Protein AF-A0A7Y7YCZ7-F1 (afdb_monomer)

Organism: NCBI:txid117681

Solvent-accessible surface area (backbone atoms only — not comparable to full-atom values): 7024 Å² total; per-residue (Å²): 106,70,66,48,54,52,35,46,75,67,72,41,55,66,72,58,36,50,52,51,50,54,51,49,53,50,46,54,70,73,73,47,82,49,76,64,54,56,53,47,54,52,49,51,53,53,50,52,56,49,50,54,52,51,53,51,52,49,54,54,50,50,54,53,48,52,53,50,49,52,52,50,51,55,51,52,52,51,52,52,51,50,51,51,50,54,54,50,50,54,52,49,53,52,50,53,52,53,51,51,53,51,52,54,52,53,50,32,67,74,68,71,54,57,72,69,61,56,56,56,59,54,63,78,75,112

Structure (mmCIF, N/CA/C/O backbone):
data_AF-A0A7Y7YCZ7-F1
#
_entry.id   AF-A0A7Y7YCZ7-F1
#
loop_
_atom_site.group_PDB
_atom_site.id
_atom_site.type_symbol
_atom_site.label_atom_id
_atom_site.label_alt_id
_atom_site.label_comp_id
_atom_site.label_asym_id
_atom_site.label_entity_id
_atom_site.label_seq_id
_atom_site.pdbx_PDB_ins_code
_atom_site.Cartn_x
_atom_site.Cartn_y
_atom_site.Cartn_z
_atom_site.occupancy
_atom_site.B_iso_or_equiv
_atom_site.auth_seq_id
_atom_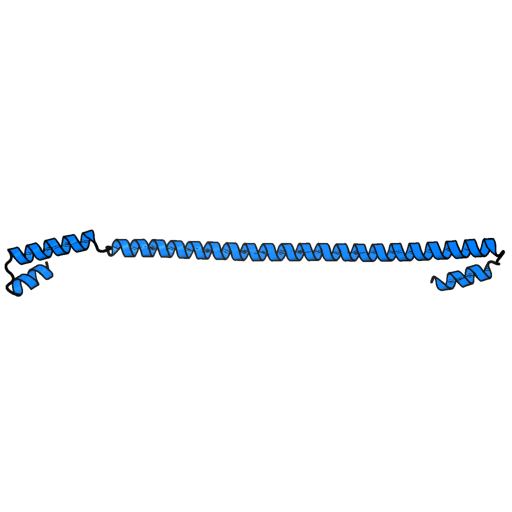site.auth_comp_id
_atom_site.auth_as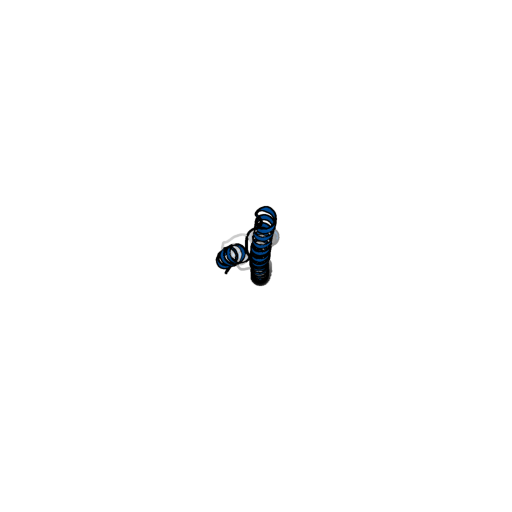ym_id
_atom_site.auth_atom_id
_atom_site.pdbx_PDB_model_num
ATOM 1 N N . MET A 1 1 ? -28.864 -6.727 50.014 1.00 71.69 1 MET A N 1
ATOM 2 C CA . MET A 1 1 ? -29.248 -6.494 51.431 1.00 71.69 1 MET A CA 1
ATOM 3 C C . MET A 1 1 ? -28.759 -5.180 52.046 1.00 71.69 1 MET A C 1
ATOM 5 O O . MET A 1 1 ? -29.453 -4.687 52.921 1.00 71.69 1 MET A O 1
ATOM 9 N N . ALA A 1 2 ? -27.618 -4.590 51.655 1.00 90.19 2 ALA A N 1
ATOM 10 C CA . ALA A 1 2 ? -27.177 -3.311 52.244 1.00 90.19 2 ALA A CA 1
ATOM 11 C C . ALA A 1 2 ? -28.178 -2.161 51.996 1.00 90.19 2 ALA A C 1
ATOM 13 O O . ALA A 1 2 ? -28.538 -1.459 52.934 1.00 90.19 2 ALA A O 1
ATOM 14 N N . ILE A 1 3 ? -28.694 -2.047 50.764 1.00 91.38 3 ILE A N 1
ATOM 15 C CA . ILE A 1 3 ? -29.714 -1.051 50.390 1.00 91.38 3 ILE A CA 1
ATOM 16 C C . ILE A 1 3 ? -31.024 -1.295 51.155 1.00 91.38 3 ILE A C 1
ATOM 18 O O . ILE A 1 3 ? -31.552 -0.371 51.759 1.00 91.38 3 ILE A O 1
ATOM 22 N N . TYR A 1 4 ? -31.491 -2.547 51.226 1.00 93.50 4 TYR A N 1
ATOM 23 C CA . TYR A 1 4 ? -32.684 -2.915 52.001 1.00 93.50 4 TYR A CA 1
ATOM 24 C C . TYR A 1 4 ? -32.556 -2.506 53.476 1.00 93.50 4 TYR A C 1
ATOM 26 O O . TYR A 1 4 ? -33.422 -1.825 54.016 1.00 93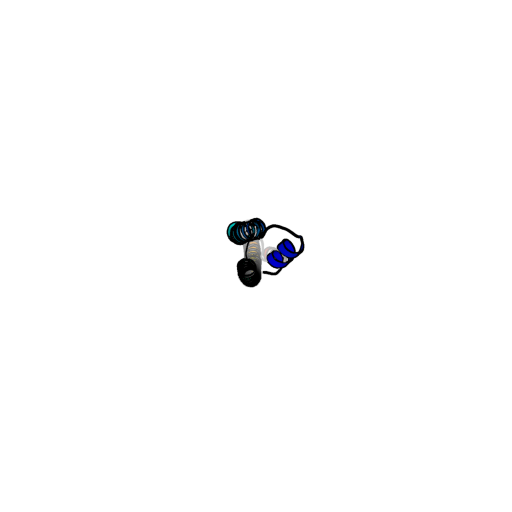.50 4 TYR A O 1
ATOM 34 N N . LYS A 1 5 ? -31.429 -2.855 54.116 1.00 93.50 5 LYS A N 1
ATOM 35 C CA . LYS A 1 5 ? -31.149 -2.494 55.514 1.00 93.50 5 LYS A CA 1
ATOM 36 C C . LYS A 1 5 ? -31.112 -0.976 55.722 1.00 93.50 5 LYS A C 1
ATOM 38 O O . LYS A 1 5 ? -31.607 -0.507 56.739 1.00 93.50 5 LYS A O 1
ATOM 43 N N . ALA A 1 6 ? -30.562 -0.218 54.773 1.00 94.38 6 ALA A N 1
ATOM 44 C CA . ALA A 1 6 ? -30.523 1.243 54.836 1.00 94.38 6 ALA A CA 1
ATOM 45 C C . ALA A 1 6 ? -31.918 1.883 54.694 1.00 94.38 6 ALA A C 1
ATOM 47 O O . ALA A 1 6 ? -32.220 2.845 55.400 1.00 94.38 6 ALA A O 1
ATOM 48 N N . LEU A 1 7 ? -32.777 1.330 53.830 1.00 93.19 7 LEU A N 1
ATOM 49 C CA . LEU A 1 7 ? -34.160 1.785 53.654 1.00 93.19 7 LEU A CA 1
ATOM 50 C C . LEU A 1 7 ? -34.978 1.566 54.932 1.00 93.19 7 LEU A C 1
ATOM 52 O O . LEU A 1 7 ? -35.587 2.507 55.439 1.00 93.19 7 LEU A O 1
ATOM 56 N N . VAL A 1 8 ? -34.922 0.360 55.501 1.00 94.19 8 VAL A N 1
ATOM 57 C CA . VAL A 1 8 ? -35.628 0.036 56.752 1.00 94.19 8 VAL A CA 1
ATOM 58 C C . VAL A 1 8 ? -35.101 0.877 57.921 1.00 94.19 8 VAL A C 1
ATOM 60 O O . VAL A 1 8 ? -35.890 1.426 58.685 1.00 94.19 8 VAL A O 1
ATOM 63 N N . ALA A 1 9 ? -33.779 1.065 58.030 1.00 94.88 9 ALA A N 1
ATOM 64 C CA . ALA A 1 9 ? -33.175 1.935 59.048 1.00 94.88 9 ALA A CA 1
ATOM 65 C C . ALA A 1 9 ? -33.584 3.415 58.912 1.00 94.88 9 ALA A C 1
ATOM 67 O O . ALA A 1 9 ? -33.517 4.161 59.884 1.00 94.88 9 ALA A O 1
ATOM 68 N N . SER A 1 10 ? -34.036 3.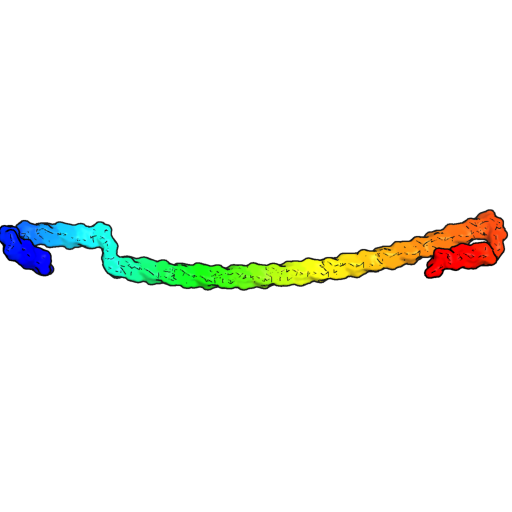829 57.726 1.00 94.81 10 SER A N 1
ATOM 69 C CA . SER A 1 10 ? -34.570 5.169 57.450 1.00 94.81 10 SER A CA 1
ATOM 70 C C . SER A 1 10 ? -36.095 5.242 57.598 1.00 94.81 10 SER A C 1
ATOM 72 O O . SER A 1 10 ? -36.719 6.180 57.106 1.00 94.81 10 SER A O 1
ATOM 74 N N . ASN A 1 11 ? -36.701 4.259 58.273 1.00 95.00 11 ASN A N 1
ATOM 75 C CA . ASN A 1 11 ? -38.134 4.181 58.550 1.00 95.00 11 ASN A CA 1
ATOM 76 C C . ASN A 1 11 ? -39.022 4.012 57.296 1.00 95.00 11 ASN A C 1
ATOM 78 O O . ASN A 1 11 ? -40.206 4.350 57.321 1.00 95.00 11 ASN A O 1
ATOM 82 N N . VAL A 1 12 ? -38.470 3.482 56.195 1.00 95.44 12 VAL A N 1
ATOM 83 C CA . VAL A 1 12 ? -39.256 3.062 55.023 1.00 95.44 12 VAL A CA 1
ATOM 84 C C . VAL A 1 12 ? -39.975 1.745 55.354 1.00 95.44 12 VAL A C 1
ATOM 86 O O . VAL A 1 12 ? -39.307 0.803 55.787 1.00 95.44 12 VAL A O 1
ATOM 89 N N . PRO A 1 13 ? -41.303 1.629 55.139 1.00 95.81 13 PRO A N 1
ATOM 90 C CA . PRO A 1 13 ? -42.036 0.384 55.373 1.00 95.81 13 PRO A CA 1
ATOM 91 C C . PRO A 1 13 ? -41.451 -0.792 54.584 1.00 95.81 13 PRO A C 1
ATOM 93 O O . PRO A 1 13 ? -41.114 -0.640 53.407 1.00 95.81 13 PRO A O 1
ATOM 96 N N . GLU A 1 14 ? -41.385 -1.977 55.198 1.00 94.12 14 GLU A N 1
ATOM 97 C CA . GLU A 1 14 ? -40.732 -3.157 54.604 1.00 94.12 14 GLU A CA 1
ATOM 98 C C . GLU A 1 14 ? -41.282 -3.508 53.217 1.00 94.12 14 GLU A C 1
ATOM 100 O O . GLU A 1 14 ? -40.514 -3.778 52.298 1.00 94.12 14 GLU A O 1
ATOM 105 N N . GLN A 1 15 ? -42.601 -3.412 53.022 1.00 94.88 15 GLN A N 1
ATOM 106 C CA . GLN A 1 15 ? -43.236 -3.686 51.730 1.00 94.88 15 GLN A CA 1
ATOM 107 C C . GLN A 1 15 ? -42.726 -2.757 50.613 1.00 94.88 15 GLN A C 1
ATOM 109 O O . GLN A 1 15 ? -42.508 -3.202 49.487 1.00 94.88 15 GLN A O 1
ATOM 114 N N . HIS A 1 16 ? -42.493 -1.477 50.916 1.00 95.12 16 HIS A N 1
ATOM 115 C CA . HIS A 1 16 ? -41.941 -0.524 49.952 1.00 95.12 16 HIS A CA 1
ATOM 116 C C . HIS A 1 16 ? -40.439 -0.728 49.746 1.00 95.12 16 HIS A C 1
ATOM 118 O O . HIS A 1 16 ? -39.967 -0.632 48.616 1.00 95.12 16 HIS A O 1
ATOM 124 N N . ALA A 1 17 ? -39.691 -1.062 50.803 1.00 95.31 17 ALA A N 1
ATOM 125 C CA . ALA A 1 17 ? -38.273 -1.388 50.684 1.00 95.31 17 ALA A CA 1
ATOM 126 C C . ALA A 1 17 ? -38.045 -2.606 49.769 1.00 95.31 17 ALA A C 1
ATOM 128 O O . ALA A 1 17 ? -37.141 -2.580 48.935 1.00 95.31 17 ALA A O 1
ATOM 129 N N . THR A 1 18 ? -38.894 -3.633 49.869 1.00 94.25 18 THR A N 1
ATOM 130 C CA . THR A 1 18 ? -38.865 -4.806 48.983 1.00 94.25 18 THR A CA 1
ATOM 131 C C . THR A 1 18 ? -39.195 -4.434 47.540 1.00 94.25 18 THR A C 1
ATOM 133 O O . THR A 1 18 ? -38.427 -4.773 46.644 1.00 94.25 18 THR A O 1
ATOM 136 N N . ALA A 1 19 ? -40.260 -3.659 47.310 1.00 95.31 19 ALA A N 1
ATOM 137 C CA . ALA A 1 19 ? -40.640 -3.224 45.963 1.00 95.31 19 ALA A CA 1
ATOM 138 C C . ALA A 1 19 ? -39.537 -2.398 45.269 1.00 95.31 19 ALA A C 1
ATOM 140 O O . ALA A 1 19 ? -39.303 -2.556 44.072 1.00 95.31 19 ALA A O 1
ATOM 141 N N . VAL A 1 20 ? -38.825 -1.542 46.015 1.00 94.44 20 VAL A N 1
ATOM 142 C CA . VAL A 1 20 ? -37.683 -0.776 45.484 1.00 94.44 20 VAL A CA 1
ATOM 143 C C . VAL A 1 20 ? -36.523 -1.697 45.113 1.00 94.44 20 VAL A C 1
ATOM 145 O O . VAL A 1 20 ? -35.932 -1.517 44.052 1.00 94.44 20 VAL A O 1
ATOM 148 N N . ILE A 1 21 ? -36.195 -2.685 45.951 1.00 93.88 21 ILE A N 1
ATOM 149 C CA . ILE A 1 21 ? -35.128 -3.652 45.648 1.00 93.88 21 ILE A CA 1
ATOM 150 C C . ILE A 1 21 ? -35.475 -4.449 44.387 1.00 93.88 21 ILE A C 1
ATOM 152 O O . ILE A 1 21 ? -34.636 -4.539 43.498 1.00 93.88 21 ILE A O 1
ATOM 156 N N . GLU A 1 22 ? -36.705 -4.956 44.271 1.00 93.56 22 GLU A N 1
ATOM 157 C CA . GLU A 1 22 ? -37.155 -5.704 43.090 1.00 93.56 22 GLU A CA 1
ATOM 158 C C . GLU A 1 22 ? -37.110 -4.854 41.814 1.00 93.56 22 GLU A C 1
ATOM 160 O O . GLU A 1 22 ? -36.636 -5.315 40.773 1.00 93.56 22 GLU A O 1
ATOM 165 N N . ALA A 1 23 ? -37.562 -3.598 41.884 1.00 93.25 23 ALA A N 1
ATOM 166 C CA . ALA A 1 23 ? -37.505 -2.679 40.752 1.00 93.25 23 ALA A CA 1
ATOM 167 C C . ALA A 1 23 ? -36.056 -2.387 40.328 1.00 93.25 23 ALA A C 1
ATOM 169 O O . ALA A 1 23 ? -35.737 -2.461 39.141 1.00 93.25 23 ALA A O 1
ATOM 170 N N . VAL A 1 24 ? -35.164 -2.126 41.290 1.00 92.31 24 VAL A N 1
ATOM 171 C CA . VAL A 1 24 ? -33.739 -1.873 41.027 1.00 92.31 24 VAL A CA 1
ATOM 172 C C . VAL A 1 24 ? -33.050 -3.113 40.460 1.00 92.31 24 VAL A C 1
ATOM 174 O O . VAL A 1 24 ? -32.299 -2.996 39.496 1.00 92.31 24 VAL A O 1
ATOM 177 N N . GLU A 1 25 ? -33.306 -4.307 40.997 1.00 91.38 25 GLU A N 1
ATOM 178 C CA . GLU A 1 25 ? -32.745 -5.557 40.467 1.00 91.38 25 GLU A CA 1
ATOM 179 C C . GLU A 1 25 ? -33.218 -5.820 39.031 1.00 91.38 25 GLU A C 1
ATOM 181 O O . GLU A 1 25 ? -32.418 -6.195 38.167 1.00 91.38 25 GLU A O 1
ATOM 186 N N . LYS A 1 26 ? -34.494 -5.549 38.740 1.00 91.38 26 LYS A N 1
ATOM 187 C CA . LYS A 1 26 ? -35.047 -5.650 37.387 1.00 91.38 26 LYS A CA 1
ATOM 188 C C . LYS A 1 26 ? -34.406 -4.648 36.423 1.00 91.38 26 LYS A C 1
ATOM 190 O O . LYS A 1 26 ? -34.059 -5.024 35.306 1.00 91.38 26 LYS A O 1
ATOM 195 N N . GLU A 1 27 ? -34.224 -3.389 36.811 1.00 91.12 27 GLU A N 1
ATOM 196 C CA . GLU A 1 27 ? -33.562 -2.393 35.951 1.00 91.12 27 GLU A CA 1
ATOM 197 C C . GLU A 1 27 ? -32.074 -2.700 35.748 1.00 91.12 27 GLU A C 1
ATOM 199 O O . GLU A 1 27 ? -31.582 -2.655 34.619 1.00 91.12 27 GLU A O 1
ATOM 204 N N . MET A 1 28 ? -31.363 -3.099 36.808 1.00 90.81 28 MET A N 1
ATOM 205 C CA . MET A 1 28 ? -29.951 -3.481 36.727 1.00 90.81 28 MET A CA 1
ATOM 206 C C . MET A 1 28 ? -29.719 -4.663 35.787 1.00 90.81 28 MET A C 1
ATOM 208 O O . MET A 1 28 ? -28.685 -4.712 35.130 1.00 90.81 28 MET A O 1
ATOM 212 N N . THR A 1 29 ? -30.659 -5.605 35.721 1.00 88.19 29 THR A N 1
ATOM 213 C CA . THR A 1 29 ? -30.556 -6.778 34.840 1.00 88.19 29 THR A CA 1
ATOM 214 C C . THR A 1 29 ? -31.077 -6.534 33.425 1.00 88.19 29 THR A C 1
ATOM 216 O O . THR A 1 29 ? -30.663 -7.244 32.514 1.00 88.19 29 THR A O 1
ATOM 219 N N . SER A 1 30 ? -31.965 -5.554 33.214 1.00 90.81 30 SER A N 1
ATOM 220 C CA . SER A 1 30 ? -32.590 -5.311 31.901 1.00 90.81 30 SER A CA 1
ATOM 221 C C . SER A 1 30 ? -31.976 -4.170 31.092 1.00 90.81 30 SER A C 1
ATOM 223 O O . SER A 1 30 ? -32.110 -4.171 29.870 1.00 90.81 30 SER A O 1
ATOM 225 N N . VAL A 1 31 ? -31.316 -3.202 31.735 1.00 91.06 31 VAL A N 1
ATOM 226 C CA . VAL A 1 31 ? -30.813 -1.990 31.060 1.00 91.06 31 VAL A CA 1
ATOM 227 C C . VAL A 1 31 ? -29.292 -1.896 31.091 1.00 91.06 31 VAL A C 1
ATOM 229 O O . VAL A 1 31 ? -28.682 -1.373 30.158 1.00 91.06 31 VAL A O 1
ATOM 232 N N . LEU A 1 32 ? -28.662 -2.365 32.167 1.00 93.12 32 LEU A N 1
ATOM 233 C CA . LEU A 1 32 ? -27.240 -2.139 32.395 1.00 93.12 32 LEU A CA 1
ATOM 234 C C . LEU A 1 32 ? -26.407 -3.332 31.929 1.00 93.12 32 LEU A C 1
ATOM 236 O O . LEU A 1 32 ? -26.697 -4.476 32.266 1.00 93.12 32 LEU A O 1
ATOM 240 N N . ALA A 1 33 ? -25.316 -3.045 31.217 1.00 92.25 33 ALA A N 1
ATOM 241 C CA . ALA A 1 33 ? -24.294 -4.045 30.942 1.00 92.25 33 ALA A CA 1
ATOM 242 C C . ALA A 1 33 ? -23.646 -4.503 32.255 1.00 92.25 33 ALA A C 1
ATOM 244 O O . ALA A 1 33 ? -23.252 -3.692 33.104 1.00 92.25 33 ALA A O 1
ATOM 245 N N . SER A 1 34 ? -23.508 -5.814 32.413 1.00 92.50 34 SER A N 1
ATOM 246 C CA . SER A 1 34 ? -22.854 -6.398 33.569 1.00 92.50 34 SER A CA 1
ATOM 247 C C . SER A 1 34 ? -21.344 -6.139 33.526 1.00 92.50 34 SER A C 1
ATOM 249 O O . SER A 1 34 ? -20.740 -5.876 32.482 1.00 92.50 34 SER A O 1
ATOM 251 N N . LYS A 1 35 ? -20.674 -6.274 34.677 1.00 94.56 35 LYS A N 1
ATOM 252 C CA . LYS A 1 35 ? -19.201 -6.257 34.710 1.00 94.56 35 LYS A CA 1
ATOM 253 C C . LYS A 1 35 ? -18.597 -7.357 33.828 1.00 94.56 35 LYS A C 1
ATOM 255 O O . LYS A 1 35 ? -17.497 -7.163 33.320 1.00 94.56 35 LYS A O 1
ATOM 260 N N . SER A 1 36 ? -19.286 -8.491 33.670 1.00 95.25 36 SER A N 1
ATOM 261 C CA . SER A 1 36 ? -18.834 -9.586 32.809 1.00 95.25 36 SER A CA 1
ATOM 262 C C . SER A 1 36 ? -18.842 -9.160 31.344 1.00 95.25 36 SER A C 1
ATOM 264 O O . SER A 1 36 ? -17.825 -9.319 30.676 1.00 95.25 36 SER A O 1
ATOM 266 N N . ASP A 1 37 ? -19.923 -8.524 30.894 1.00 95.69 37 ASP A N 1
ATOM 267 C CA . ASP A 1 37 ? -20.109 -8.073 29.509 1.00 95.69 37 ASP A CA 1
ATOM 268 C C . ASP A 1 37 ? -19.010 -7.073 29.124 1.00 95.69 37 ASP A C 1
ATOM 270 O O . ASP A 1 37 ? -18.364 -7.190 28.086 1.00 95.69 37 ASP A O 1
ATOM 274 N N . VAL A 1 38 ? -1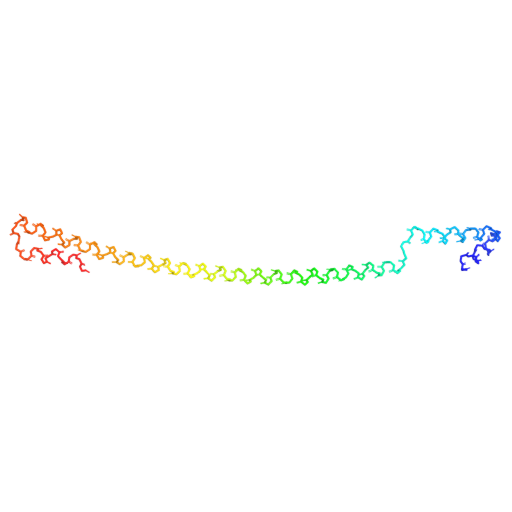8.707 -6.128 30.022 1.00 96.94 38 VAL A N 1
ATOM 275 C CA . VAL A 1 38 ? -17.625 -5.150 29.819 1.00 96.94 38 VAL A CA 1
ATOM 276 C C . VAL A 1 38 ? -16.253 -5.832 29.749 1.00 96.94 38 VAL A C 1
ATOM 278 O O . VAL A 1 38 ? -15.391 -5.426 28.966 1.00 96.94 38 VAL A O 1
ATOM 281 N N . LEU A 1 39 ? -16.012 -6.864 30.565 1.00 98.06 39 LEU A N 1
ATOM 282 C CA . LEU A 1 39 ? -14.756 -7.619 30.542 1.00 98.06 39 LEU A CA 1
ATOM 283 C C . LEU A 1 39 ? -14.625 -8.508 29.302 1.00 98.06 39 LEU A C 1
ATOM 285 O O . LEU A 1 39 ? -13.507 -8.746 28.846 1.00 98.06 39 LEU A O 1
ATOM 289 N N . GLU A 1 40 ? -15.728 -9.028 28.781 1.00 98.25 40 GLU A N 1
ATOM 290 C CA . GLU A 1 40 ? -15.775 -9.773 27.526 1.00 98.25 40 GLU A CA 1
ATOM 291 C C . GLU A 1 40 ? -15.499 -8.855 26.338 1.00 98.25 40 GLU A C 1
ATOM 293 O O . GLU A 1 40 ? -14.501 -9.060 25.650 1.00 98.25 40 GLU A O 1
ATOM 298 N N . PHE A 1 41 ? -16.229 -7.747 26.218 1.00 98.25 41 PHE A N 1
ATOM 299 C CA . PHE A 1 41 ? -15.995 -6.751 25.173 1.00 98.25 41 PHE A CA 1
ATOM 300 C C . PHE A 1 41 ? -14.561 -6.198 25.198 1.00 98.25 41 PHE A C 1
ATOM 302 O O . PHE A 1 41 ? -13.908 -6.044 24.168 1.00 98.25 41 PHE A O 1
ATOM 309 N N . ARG A 1 42 ? -13.997 -5.957 26.391 1.00 98.50 42 ARG A N 1
ATOM 310 C CA . ARG A 1 42 ? -12.588 -5.547 26.526 1.00 98.50 42 ARG A CA 1
ATOM 311 C C . ARG A 1 42 ? -11.614 -6.620 26.029 1.00 98.50 42 ARG A C 1
ATOM 313 O O . ARG A 1 42 ? -10.545 -6.270 25.522 1.00 98.50 42 ARG A O 1
ATOM 320 N N . ARG A 1 43 ? -11.925 -7.905 26.227 1.00 98.56 43 ARG A N 1
ATOM 321 C CA . ARG A 1 43 ? -11.099 -9.019 25.736 1.00 98.56 43 ARG A CA 1
ATOM 322 C C . ARG A 1 43 ? -11.172 -9.115 24.217 1.00 98.56 43 ARG A C 1
ATOM 324 O O . ARG A 1 43 ? -10.111 -9.194 23.603 1.00 98.56 43 ARG A O 1
ATOM 331 N N . GLU A 1 44 ? -12.367 -9.024 23.643 1.00 98.62 44 GLU A N 1
ATOM 332 C CA . GLU A 1 44 ? -12.586 -9.005 22.191 1.00 98.62 44 GLU A CA 1
ATOM 333 C C . GLU A 1 44 ? -11.843 -7.840 21.536 1.00 98.62 44 GLU A C 1
ATOM 335 O O . GLU A 1 44 ? -10.964 -8.064 20.711 1.00 98.62 44 GLU A O 1
ATOM 340 N N . LEU A 1 45 ? -12.039 -6.610 22.022 1.00 98.62 45 LEU A N 1
ATOM 341 C CA . LEU A 1 45 ? -11.314 -5.438 21.520 1.00 98.62 45 LEU A CA 1
ATOM 342 C C . LEU A 1 45 ? -9.791 -5.602 21.596 1.00 98.62 45 LEU A C 1
ATOM 344 O O . LEU A 1 45 ? -9.059 -5.154 20.714 1.00 98.62 45 LEU A O 1
ATOM 348 N N . LYS A 1 46 ? -9.274 -6.224 22.660 1.00 98.62 46 LYS A N 1
ATOM 349 C CA . LYS A 1 46 ? -7.833 -6.467 22.793 1.00 98.62 46 LYS A CA 1
ATOM 350 C C . LYS A 1 46 ? -7.340 -7.518 21.793 1.00 98.62 46 LYS A C 1
ATOM 352 O O . LYS A 1 46 ? -6.211 -7.386 21.309 1.00 98.62 46 LYS A O 1
ATOM 357 N N . ALA A 1 47 ? -8.150 -8.533 21.504 1.00 98.56 47 ALA A N 1
ATOM 358 C CA . ALA A 1 47 ? -7.858 -9.522 20.475 1.00 98.56 47 ALA A CA 1
ATOM 359 C C . ALA A 1 47 ? -7.848 -8.854 19.093 1.00 98.56 47 ALA A C 1
ATOM 361 O O . ALA A 1 47 ? -6.830 -8.927 18.411 1.00 98.56 47 ALA A O 1
ATOM 362 N N . ASP A 1 48 ? -8.881 -8.082 18.756 1.00 98.69 48 ASP A N 1
ATOM 363 C CA . ASP A 1 48 ? -8.988 -7.366 17.480 1.00 98.69 48 ASP A CA 1
ATOM 364 C C . ASP A 1 48 ? -7.823 -6.400 17.262 1.00 98.69 48 ASP A C 1
ATOM 366 O O . ASP A 1 48 ? -7.189 -6.400 16.210 1.00 98.69 48 ASP A O 1
ATOM 370 N N . VAL A 1 49 ? -7.458 -5.615 18.281 1.00 98.75 49 VAL A N 1
ATOM 371 C CA . VAL A 1 49 ? -6.297 -4.713 18.205 1.00 98.75 49 VAL A CA 1
ATOM 372 C C . VAL A 1 49 ? -4.994 -5.487 18.004 1.00 98.75 49 VAL A C 1
ATOM 374 O O . VAL A 1 49 ? -4.089 -5.000 17.323 1.00 98.75 49 VAL A O 1
ATOM 377 N N . THR A 1 50 ? -4.863 -6.674 18.598 1.00 98.69 50 THR A N 1
ATOM 378 C CA . THR A 1 50 ? -3.688 -7.533 18.391 1.00 98.69 50 THR A CA 1
ATOM 379 C C . THR A 1 50 ? -3.634 -8.046 16.955 1.00 98.69 50 THR A C 1
ATOM 381 O O . THR A 1 50 ? -2.588 -7.924 16.318 1.00 98.69 50 THR A O 1
ATOM 384 N N . THR A 1 51 ? -4.757 -8.538 16.432 1.00 98.69 51 THR A N 1
ATOM 385 C CA . THR A 1 51 ? -4.889 -9.010 15.049 1.00 98.69 51 THR A CA 1
ATOM 386 C C . THR A 1 51 ? -4.585 -7.891 14.057 1.00 98.69 51 THR A C 1
ATOM 388 O O . THR A 1 51 ? -3.682 -8.028 13.241 1.00 98.69 51 THR A O 1
ATOM 391 N N . LEU A 1 52 ? -5.207 -6.719 14.213 1.00 98.81 52 LEU A N 1
ATOM 392 C CA . LEU A 1 52 ? -4.971 -5.563 13.344 1.00 98.81 52 LEU A CA 1
ATOM 393 C C . LEU A 1 52 ? -3.507 -5.109 13.345 1.00 98.81 52 LEU A C 1
ATOM 395 O O . LEU A 1 52 ? -2.982 -4.686 12.316 1.00 98.81 52 LEU A O 1
ATOM 399 N N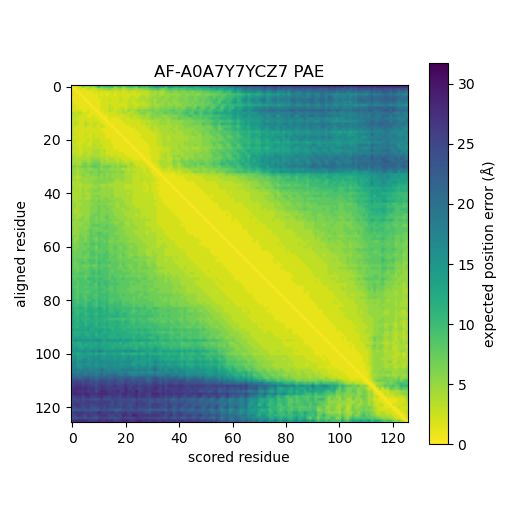 . LYS A 1 53 ? -2.817 -5.182 14.490 1.00 98.69 53 LYS A N 1
ATOM 400 C CA . LYS A 1 53 ? -1.378 -4.883 14.555 1.00 98.69 53 LYS A CA 1
ATOM 401 C C . LYS A 1 53 ? -0.545 -5.908 13.790 1.00 98.69 53 LYS A C 1
ATOM 403 O O . LYS A 1 53 ? 0.422 -5.504 13.144 1.00 98.69 53 LYS A O 1
ATOM 408 N N . ALA A 1 54 ? -0.898 -7.190 13.873 1.00 98.56 54 ALA A N 1
ATOM 409 C CA . ALA A 1 54 ? -0.227 -8.253 13.135 1.00 98.56 54 ALA A CA 1
ATOM 410 C C . ALA A 1 54 ? -0.435 -8.085 11.623 1.00 98.56 54 ALA A C 1
ATOM 412 O O . ALA A 1 54 ? 0.549 -8.007 10.890 1.00 98.56 54 ALA A O 1
ATOM 413 N N . ASP A 1 55 ? -1.678 -7.893 11.179 1.00 98.75 55 ASP A N 1
ATOM 414 C CA . ASP A 1 55 ? -2.015 -7.666 9.768 1.00 98.75 55 ASP A CA 1
ATOM 415 C C . ASP A 1 55 ? -1.281 -6.441 9.216 1.00 98.75 55 ASP A C 1
ATOM 417 O O . ASP A 1 55 ? -0.685 -6.477 8.141 1.00 98.75 55 ASP A O 1
ATOM 421 N N . ASN A 1 56 ? -1.230 -5.353 9.989 1.00 98.69 56 ASN A N 1
ATOM 422 C CA . ASN A 1 56 ? -0.505 -4.155 9.584 1.00 98.69 56 ASN A CA 1
ATOM 423 C C . ASN A 1 56 ? 1.014 -4.396 9.468 1.00 98.69 56 ASN A C 1
ATOM 425 O O . ASN A 1 56 ? 1.665 -3.840 8.583 1.00 98.69 56 ASN A O 1
ATOM 429 N N . ALA A 1 57 ? 1.597 -5.225 10.339 1.00 98.62 57 ALA A N 1
ATOM 430 C CA . ALA A 1 57 ? 3.006 -5.601 10.243 1.00 98.62 57 ALA A CA 1
ATOM 431 C C . ALA A 1 57 ? 3.289 -6.453 8.994 1.00 98.62 57 ALA A C 1
ATOM 433 O O . ALA A 1 57 ? 4.290 -6.206 8.317 1.00 98.62 57 ALA A O 1
ATOM 434 N N . VAL A 1 58 ? 2.396 -7.393 8.664 1.00 98.75 58 VAL A N 1
ATOM 435 C CA . VAL A 1 58 ? 2.472 -8.211 7.442 1.00 98.75 58 VAL A CA 1
ATOM 436 C C . VAL A 1 58 ? 2.395 -7.323 6.202 1.00 98.75 58 VAL A C 1
ATOM 438 O O . VAL A 1 58 ? 3.342 -7.313 5.418 1.00 98.75 58 VAL A O 1
ATOM 441 N N . LEU A 1 59 ? 1.368 -6.475 6.091 1.00 98.81 59 LEU A N 1
ATOM 442 C CA . LEU A 1 59 ? 1.191 -5.560 4.955 1.00 98.81 59 LEU A CA 1
ATOM 443 C C . LEU A 1 59 ? 2.394 -4.625 4.760 1.00 98.81 59 LEU A C 1
ATOM 445 O O . LEU A 1 59 ? 2.826 -4.369 3.638 1.00 98.81 59 LEU A O 1
ATOM 449 N N . ARG A 1 60 ? 2.987 -4.116 5.849 1.00 98.75 60 ARG A N 1
ATOM 450 C CA . ARG A 1 60 ? 4.216 -3.307 5.765 1.00 98.75 60 ARG A CA 1
ATOM 451 C C . ARG A 1 60 ? 5.405 -4.103 5.234 1.00 98.75 60 ARG A C 1
ATOM 453 O O . ARG A 1 60 ? 6.234 -3.537 4.521 1.00 98.75 60 ARG A O 1
ATOM 460 N N . SER A 1 61 ? 5.517 -5.375 5.608 1.00 98.56 61 SER A N 1
ATOM 461 C CA . SER A 1 61 ? 6.574 -6.259 5.119 1.00 98.56 61 SER A CA 1
ATOM 462 C C . SER A 1 61 ? 6.403 -6.554 3.630 1.00 98.56 61 SER A C 1
ATOM 464 O O . SER A 1 61 ? 7.369 -6.423 2.881 1.00 98.56 61 SER A O 1
ATOM 466 N N . GLU A 1 62 ? 5.184 -6.879 3.199 1.00 98.69 62 GLU A N 1
ATOM 467 C CA . GLU A 1 62 ? 4.838 -7.124 1.792 1.00 98.69 62 GLU A CA 1
ATOM 468 C C . GLU A 1 62 ? 5.134 -5.894 0.932 1.00 98.69 62 GLU A C 1
ATOM 470 O O . GLU A 1 62 ? 5.939 -5.969 0.008 1.00 98.69 62 GLU A O 1
ATOM 475 N N . LEU A 1 63 ? 4.638 -4.714 1.321 1.00 98.75 63 LEU A N 1
ATOM 476 C CA . LEU A 1 63 ? 4.906 -3.468 0.592 1.00 98.75 63 LEU A CA 1
ATOM 477 C C . LEU A 1 63 ? 6.403 -3.156 0.472 1.00 98.75 63 LEU A C 1
ATOM 479 O O . LEU A 1 63 ? 6.861 -2.635 -0.549 1.00 98.75 63 LEU A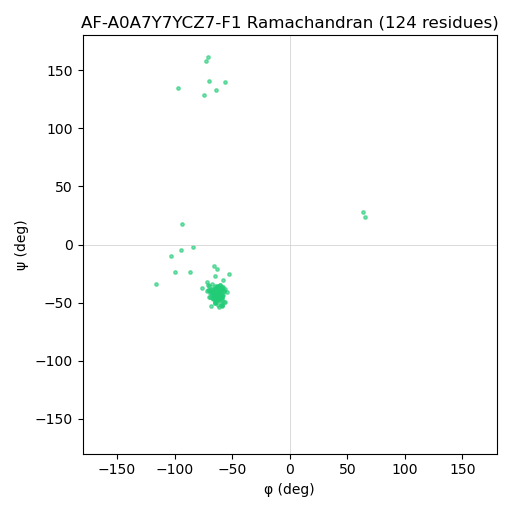 O 1
ATOM 483 N N . LYS A 1 64 ? 7.191 -3.458 1.510 1.00 98.69 64 LYS A N 1
ATOM 484 C CA . LYS A 1 64 ? 8.646 -3.274 1.473 1.00 98.69 64 LYS A CA 1
ATOM 485 C C . LYS A 1 64 ? 9.309 -4.247 0.496 1.00 98.69 64 LYS A C 1
ATOM 487 O O . LYS A 1 64 ? 10.232 -3.830 -0.208 1.00 98.69 64 LYS A O 1
ATOM 492 N N . ALA A 1 65 ? 8.862 -5.502 0.465 1.00 98.62 65 ALA A N 1
ATOM 493 C CA . ALA A 1 65 ? 9.355 -6.519 -0.457 1.00 98.62 65 ALA A CA 1
ATOM 494 C C . ALA A 1 65 ? 9.012 -6.158 -1.909 1.00 98.62 65 ALA A C 1
ATOM 496 O O . ALA A 1 65 ? 9.924 -6.056 -2.728 1.00 98.62 65 ALA A O 1
ATOM 497 N N . ASP A 1 66 ? 7.751 -5.829 -2.192 1.00 98.75 66 ASP A N 1
ATOM 498 C CA . ASP A 1 66 ? 7.283 -5.439 -3.526 1.00 98.75 66 ASP A CA 1
ATOM 499 C C . ASP A 1 66 ? 8.039 -4.215 -4.043 1.00 98.75 66 ASP A C 1
ATOM 501 O O . ASP A 1 66 ? 8.540 -4.194 -5.166 1.00 98.75 66 ASP A O 1
ATOM 505 N N . THR A 1 67 ? 8.224 -3.203 -3.190 1.00 98.75 67 THR A N 1
ATOM 506 C CA . THR A 1 67 ? 8.995 -2.011 -3.564 1.00 98.75 67 THR A CA 1
ATOM 507 C C . THR A 1 67 ? 10.458 -2.355 -3.874 1.00 98.75 67 THR A C 1
ATOM 509 O O . THR A 1 67 ? 11.067 -1.744 -4.755 1.00 98.75 67 THR A O 1
ATOM 512 N N . ALA A 1 68 ? 11.064 -3.297 -3.146 1.00 98.69 68 ALA A N 1
ATOM 513 C CA . ALA A 1 68 ? 12.433 -3.733 -3.409 1.00 98.69 68 ALA A CA 1
ATOM 514 C C . ALA A 1 68 ? 12.537 -4.516 -4.727 1.00 98.69 68 ALA A C 1
ATOM 516 O O . ALA A 1 68 ? 13.468 -4.267 -5.495 1.00 98.69 68 ALA A O 1
ATOM 517 N N . MET A 1 69 ? 11.571 -5.395 -5.007 1.00 98.75 69 MET A N 1
ATOM 518 C CA . MET A 1 69 ? 11.485 -6.149 -6.259 1.00 98.75 69 MET A CA 1
ATOM 519 C C . MET A 1 69 ? 11.309 -5.218 -7.459 1.00 98.75 69 MET A C 1
ATOM 521 O O . MET A 1 69 ? 12.146 -5.233 -8.357 1.00 98.75 69 MET A O 1
ATOM 525 N N . LEU A 1 70 ? 10.330 -4.309 -7.416 1.00 98.81 70 LEU A N 1
ATOM 526 C CA . LEU A 1 70 ? 10.091 -3.335 -8.488 1.00 98.81 70 LEU A CA 1
ATOM 527 C C . LEU A 1 70 ? 11.314 -2.446 -8.751 1.00 98.81 70 LEU A C 1
ATOM 529 O O . LEU A 1 70 ? 11.645 -2.149 -9.896 1.00 98.81 70 LEU A O 1
ATOM 533 N N . ARG A 1 71 ? 12.038 -2.028 -7.702 1.00 98.81 71 ARG A N 1
ATOM 53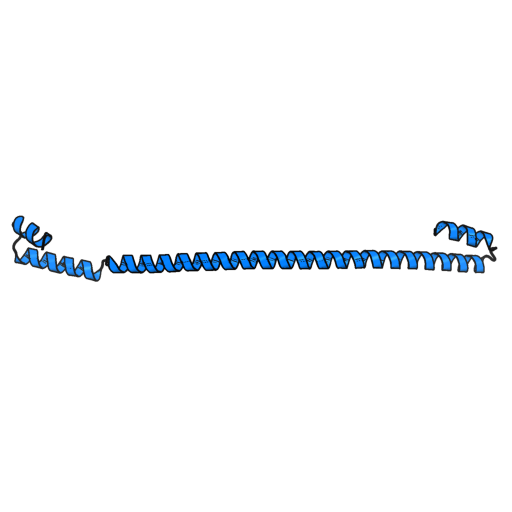4 C CA . ARG A 1 71 ? 13.296 -1.279 -7.872 1.00 98.81 71 ARG A CA 1
ATOM 535 C C . ARG A 1 71 ? 14.385 -2.109 -8.549 1.00 98.81 71 ARG A C 1
ATOM 537 O O . ARG A 1 71 ? 15.171 -1.547 -9.311 1.00 98.81 71 ARG A O 1
ATOM 544 N N . ALA A 1 72 ? 14.472 -3.403 -8.249 1.00 98.69 72 ALA A N 1
ATOM 545 C CA . ALA A 1 72 ? 15.439 -4.298 -8.873 1.00 98.69 72 ALA A CA 1
ATOM 546 C C . ALA A 1 72 ? 15.107 -4.531 -10.354 1.00 98.69 72 ALA A C 1
ATOM 548 O O . ALA A 1 72 ? 16.000 -4.404 -11.191 1.00 98.69 72 ALA A O 1
ATOM 549 N N . GLU A 1 73 ? 13.834 -4.778 -10.671 1.00 98.75 73 GLU A N 1
ATOM 550 C CA . GLU A 1 73 ? 13.326 -4.928 -12.040 1.00 98.75 73 GLU A CA 1
ATOM 551 C C . GLU A 1 73 ? 13.598 -3.672 -12.871 1.00 98.75 73 GLU A C 1
ATOM 553 O O . GLU A 1 73 ? 14.288 -3.741 -13.885 1.00 98.75 73 GLU A O 1
ATOM 558 N N . LEU A 1 74 ? 13.205 -2.492 -12.377 1.00 98.75 74 LEU A N 1
ATOM 559 C CA . LEU A 1 74 ? 13.460 -1.227 -13.075 1.00 98.75 74 LEU A CA 1
ATOM 560 C C . LEU A 1 74 ? 14.954 -0.974 -13.312 1.00 98.75 74 LEU A C 1
ATOM 562 O O . LEU A 1 74 ? 15.345 -0.456 -14.356 1.00 98.75 74 LEU A O 1
ATOM 566 N N . LYS A 1 75 ? 15.819 -1.335 -12.357 1.00 98.75 75 LYS A N 1
ATOM 567 C CA . LYS A 1 75 ? 17.271 -1.194 -12.527 1.00 98.75 75 LYS A CA 1
ATOM 568 C C . LYS A 1 75 ? 17.814 -2.151 -13.593 1.00 98.75 75 LYS A C 1
ATOM 570 O O . LYS A 1 75 ? 18.717 -1.764 -14.342 1.00 98.75 75 LYS A O 1
ATOM 575 N N . ALA A 1 76 ? 17.293 -3.375 -13.654 1.00 98.69 76 ALA A N 1
ATOM 576 C CA . ALA A 1 76 ? 17.650 -4.346 -14.682 1.00 98.69 76 ALA A CA 1
ATOM 577 C C . ALA A 1 76 ? 17.231 -3.845 -16.072 1.00 98.69 76 ALA A C 1
ATOM 579 O O . ALA A 1 76 ? 18.076 -3.787 -16.967 1.00 98.69 76 ALA A O 1
ATOM 580 N N . ASP A 1 77 ? 15.995 -3.365 -16.211 1.00 98.75 77 ASP A N 1
ATOM 581 C CA . ASP A 1 77 ? 15.466 -2.814 -17.462 1.00 98.75 77 ASP A CA 1
ATOM 582 C C . ASP A 1 77 ? 16.264 -1.594 -17.935 1.00 98.75 77 ASP A C 1
ATOM 584 O O . ASP A 1 77 ? 16.666 -1.523 -19.096 1.00 98.75 77 ASP A O 1
ATOM 588 N N . ILE A 1 78 ? 16.581 -0.656 -17.033 1.00 98.81 78 ILE A N 1
ATOM 589 C CA . ILE A 1 78 ? 17.428 0.505 -17.355 1.00 98.81 78 ILE A CA 1
ATOM 590 C C . ILE A 1 78 ? 18.800 0.053 -17.865 1.00 98.81 78 ILE A C 1
ATOM 592 O O . ILE A 1 78 ? 19.301 0.596 -18.851 1.00 98.81 78 ILE A O 1
ATOM 596 N N . THR A 1 79 ? 19.406 -0.947 -17.221 1.00 98.69 79 THR A N 1
ATOM 597 C CA . THR A 1 79 ? 20.715 -1.475 -17.631 1.00 98.69 79 THR A CA 1
ATOM 598 C C . THR A 1 79 ? 20.640 -2.105 -19.024 1.00 98.69 79 THR A C 1
ATOM 600 O O . THR A 1 79 ? 21.537 -1.909 -19.845 1.00 98.69 79 THR A O 1
ATOM 603 N N . GLU A 1 80 ? 19.569 -2.839 -19.321 1.00 98.75 80 GLU A N 1
ATOM 604 C CA . GLU A 1 80 ? 19.384 -3.479 -20.624 1.00 98.75 80 GLU A CA 1
ATOM 605 C C . GLU A 1 80 ? 19.101 -2.463 -21.741 1.00 98.75 80 GLU A C 1
ATOM 607 O O . GLU A 1 80 ? 19.666 -2.551 -22.837 1.00 98.75 80 GLU A O 1
ATOM 612 N N . LEU A 1 81 ? 18.317 -1.424 -21.446 1.00 98.75 81 LEU A N 1
ATOM 613 C CA . LEU A 1 81 ? 18.111 -0.297 -22.355 1.00 98.75 81 LEU A CA 1
ATOM 614 C C . LEU A 1 81 ? 19.419 0.454 -22.631 1.00 98.75 81 LEU A C 1
ATOM 616 O O . LEU A 1 81 ? 19.710 0.769 -23.785 1.00 98.75 81 LEU A O 1
ATOM 620 N N . GLN A 1 82 ? 20.253 0.688 -21.613 1.00 98.81 82 GLN A N 1
ATOM 621 C CA . GLN A 1 82 ? 21.573 1.305 -21.790 1.00 98.81 82 GLN A CA 1
ATOM 622 C C . GLN A 1 82 ? 22.471 0.478 -22.722 1.00 98.81 82 GLN A C 1
ATOM 624 O O . GLN A 1 82 ? 23.072 1.037 -23.642 1.00 98.81 82 GLN A O 1
ATOM 629 N N . LYS A 1 83 ? 22.525 -0.853 -22.555 1.00 98.69 83 LYS A N 1
ATOM 630 C CA . LYS A 1 83 ? 23.268 -1.738 -23.476 1.00 98.69 83 LYS A CA 1
ATOM 631 C C . LYS A 1 83 ? 22.731 -1.665 -24.902 1.00 98.69 83 LYS A C 1
ATOM 633 O O . LYS A 1 83 ? 23.514 -1.622 -25.855 1.00 98.69 83 LYS A O 1
ATOM 638 N N . SER A 1 84 ? 21.408 -1.647 -25.048 1.00 98.69 84 SER A N 1
ATOM 639 C CA . SER A 1 84 ? 20.744 -1.548 -26.347 1.00 98.69 84 SER A CA 1
ATOM 640 C C . SER A 1 84 ? 21.100 -0.239 -27.053 1.00 98.69 84 SER A C 1
ATOM 642 O O . SER A 1 84 ? 21.450 -0.262 -28.232 1.00 98.69 84 SER A O 1
ATOM 644 N N . ILE A 1 85 ? 21.114 0.885 -26.329 1.00 98.75 85 ILE A N 1
ATOM 645 C CA . ILE A 1 85 ? 21.522 2.198 -26.852 1.00 98.75 85 ILE A CA 1
ATOM 646 C C . ILE A 1 85 ? 22.987 2.186 -27.298 1.00 98.75 85 ILE A C 1
ATOM 648 O O . ILE A 1 85 ? 23.283 2.616 -28.410 1.00 98.75 85 ILE A O 1
ATOM 652 N N . VAL A 1 86 ? 23.904 1.657 -26.480 1.00 98.62 86 VAL A N 1
ATOM 653 C CA . VAL A 1 86 ? 25.334 1.561 -26.837 1.00 98.62 86 VAL A CA 1
ATOM 654 C C . VAL A 1 86 ? 25.533 0.693 -28.081 1.00 98.62 86 VAL A C 1
ATOM 656 O O . VAL A 1 86 ? 26.279 1.057 -28.990 1.00 98.62 86 VAL A O 1
ATOM 659 N N . THR A 1 87 ? 24.828 -0.435 -28.153 1.00 98.56 87 THR A N 1
ATOM 660 C CA . THR A 1 87 ? 24.872 -1.340 -29.308 1.00 98.56 87 THR A CA 1
ATOM 661 C C . THR A 1 87 ? 24.311 -0.678 -30.563 1.00 98.56 87 THR A C 1
ATOM 663 O O . THR A 1 87 ? 24.826 -0.878 -31.662 1.00 98.56 87 THR A O 1
ATOM 666 N N . LEU A 1 88 ? 23.247 0.114 -30.431 1.00 98.62 88 LEU A N 1
ATOM 667 C CA . LEU A 1 88 ? 22.688 0.856 -31.553 1.00 98.62 88 LEU A CA 1
ATOM 668 C C . LEU A 1 88 ? 23.640 1.965 -32.018 1.00 98.62 88 LEU A C 1
ATOM 670 O O . LEU A 1 88 ? 23.833 2.123 -33.222 1.00 98.62 88 LEU A O 1
ATOM 674 N N . GLY A 1 89 ? 24.285 2.666 -31.081 1.00 98.19 89 GLY A N 1
ATOM 675 C CA . GLY A 1 89 ? 25.326 3.654 -31.366 1.00 98.19 89 GLY A CA 1
ATOM 676 C C . GLY A 1 89 ? 26.482 3.057 -32.170 1.00 98.19 89 GLY A C 1
ATOM 677 O O . GLY A 1 89 ? 26.806 3.563 -33.240 1.00 98.19 89 GLY A O 1
ATOM 678 N N . SER A 1 90 ? 27.024 1.911 -31.746 1.00 97.62 90 SER A N 1
ATOM 679 C CA . SER A 1 90 ? 28.118 1.252 -32.476 1.00 97.62 90 SER A CA 1
ATOM 680 C C . SER A 1 90 ? 27.704 0.782 -33.875 1.00 97.62 90 SER A C 1
ATOM 682 O O . SER A 1 90 ? 28.464 0.931 -34.834 1.00 97.62 90 SER A O 1
ATOM 684 N N . LYS A 1 91 ? 26.477 0.265 -34.034 1.00 98.25 91 LYS A N 1
ATOM 685 C CA . LYS A 1 91 ? 25.921 -0.077 -35.354 1.00 98.25 91 LYS A CA 1
ATOM 686 C C . LYS A 1 91 ? 25.795 1.154 -36.252 1.00 98.25 91 LYS A C 1
ATOM 688 O O . LYS A 1 91 ? 26.086 1.058 -37.445 1.00 98.25 91 LYS A O 1
ATOM 693 N N . MET A 1 92 ? 25.382 2.293 -35.698 1.00 97.88 92 MET A N 1
ATOM 694 C CA . MET A 1 92 ? 25.264 3.555 -36.427 1.00 97.88 92 MET A CA 1
ATOM 695 C C . MET A 1 92 ? 26.634 4.091 -36.863 1.00 97.88 92 MET A C 1
ATOM 697 O O . MET A 1 92 ? 26.777 4.488 -38.019 1.00 97.88 92 MET A O 1
ATOM 701 N N . ASP A 1 93 ? 27.654 4.014 -36.005 1.00 95.75 93 ASP A N 1
ATOM 702 C CA . ASP A 1 93 ? 29.029 4.401 -36.346 1.00 95.75 93 ASP A CA 1
ATOM 703 C C . ASP A 1 93 ? 29.587 3.554 -37.496 1.00 95.75 93 ASP A C 1
ATOM 705 O O . ASP A 1 93 ? 30.146 4.081 -38.462 1.00 95.75 93 ASP A O 1
ATOM 709 N N . VAL A 1 94 ? 29.394 2.231 -37.433 1.00 95.69 94 VAL A N 1
ATOM 710 C CA . VAL A 1 94 ? 29.803 1.306 -38.501 1.00 95.69 94 VAL A CA 1
ATOM 711 C C . VAL A 1 94 ? 29.065 1.614 -39.802 1.00 95.69 94 VAL A C 1
ATOM 713 O O . VAL A 1 94 ? 29.685 1.668 -40.865 1.00 95.69 94 VAL A O 1
ATOM 716 N N . LEU A 1 95 ? 27.750 1.842 -39.740 1.00 96.69 95 LEU A N 1
ATOM 717 C CA . LEU A 1 95 ? 26.953 2.179 -40.917 1.00 96.69 95 LEU A CA 1
ATOM 718 C C . LEU A 1 95 ? 27.416 3.499 -41.551 1.00 96.69 95 LEU A C 1
ATOM 720 O O . LEU A 1 95 ? 27.598 3.553 -42.766 1.00 96.69 95 LEU A O 1
ATOM 724 N N . SER A 1 96 ? 27.664 4.528 -40.738 1.00 94.69 96 SER A N 1
ATOM 725 C CA . SER A 1 96 ? 28.164 5.832 -41.184 1.00 94.69 96 SER A CA 1
ATOM 726 C C . SER A 1 96 ? 29.530 5.719 -41.874 1.00 94.69 96 SER A C 1
ATOM 728 O O . SER A 1 96 ? 29.713 6.215 -42.993 1.00 94.69 96 SER A O 1
ATOM 730 N N . LYS A 1 97 ? 30.472 4.973 -41.275 1.00 92.19 97 LYS A N 1
ATOM 731 C CA . LYS A 1 97 ? 31.782 4.676 -41.883 1.00 92.19 97 LYS A CA 1
ATOM 732 C C . LYS A 1 97 ? 31.630 3.947 -43.220 1.00 92.19 97 LYS A C 1
ATOM 734 O O . LYS A 1 97 ? 32.219 4.365 -44.216 1.00 92.19 97 LYS A O 1
ATOM 739 N N . ASN A 1 98 ? 30.796 2.907 -43.272 1.00 93.88 98 ASN A N 1
ATOM 740 C CA . ASN A 1 98 ? 30.558 2.127 -44.489 1.00 93.88 98 ASN A CA 1
ATOM 741 C C . ASN A 1 98 ? 29.953 2.970 -45.619 1.00 93.88 98 ASN A C 1
ATOM 743 O O . ASN A 1 98 ? 30.375 2.846 -46.771 1.00 93.88 98 ASN A O 1
ATOM 747 N N . LEU A 1 99 ? 28.978 3.828 -45.307 1.00 94.62 99 LEU A N 1
ATOM 748 C CA . LEU A 1 99 ? 28.376 4.737 -46.282 1.00 94.62 99 LEU A CA 1
ATOM 749 C C . LEU A 1 99 ? 29.401 5.746 -46.805 1.00 94.62 99 LEU A C 1
ATOM 751 O O . LEU A 1 99 ? 29.506 5.923 -48.017 1.00 94.62 99 LEU A O 1
ATOM 755 N N . THR A 1 100 ? 30.203 6.341 -45.919 1.00 90.38 100 THR A N 1
ATOM 756 C CA . THR A 1 100 ? 31.229 7.317 -46.313 1.00 90.38 100 THR A CA 1
ATOM 757 C C . THR A 1 100 ? 32.276 6.690 -47.232 1.00 90.38 100 THR A C 1
ATOM 759 O O . THR A 1 100 ? 32.580 7.246 -48.286 1.00 90.38 100 THR A O 1
ATOM 762 N N . ILE A 1 101 ? 32.772 5.492 -46.901 1.00 90.69 101 ILE A N 1
ATOM 763 C CA . ILE A 1 101 ? 33.715 4.749 -47.752 1.00 90.69 101 ILE A CA 1
ATOM 764 C C . ILE A 1 101 ? 33.101 4.470 -49.129 1.00 90.69 101 ILE A C 1
ATOM 766 O O . ILE A 1 101 ? 33.747 4.712 -50.148 1.00 90.69 101 ILE A O 1
ATOM 770 N N . ARG A 1 102 ? 31.846 4.000 -49.189 1.00 90.88 102 ARG A N 1
ATOM 771 C CA . ARG A 1 102 ? 31.161 3.739 -50.468 1.00 90.88 102 ARG A CA 1
ATOM 772 C C . ARG A 1 102 ? 31.027 4.999 -51.318 1.00 90.88 102 ARG A C 1
ATOM 774 O O . ARG A 1 102 ? 31.288 4.937 -52.515 1.00 90.88 102 ARG A O 1
ATOM 781 N N . LEU A 1 103 ? 30.657 6.129 -50.718 1.00 89.69 103 LEU A N 1
ATOM 782 C CA . LEU A 1 103 ? 30.546 7.403 -51.431 1.00 89.69 103 LEU A CA 1
ATOM 783 C C . LEU A 1 103 ? 31.903 7.870 -51.976 1.00 89.69 103 LEU A C 1
ATOM 785 O O . LEU A 1 103 ? 31.976 8.270 -53.136 1.00 89.69 103 LEU A O 1
ATOM 789 N N . LEU A 1 104 ? 32.985 7.749 -51.194 1.00 87.81 104 LEU A N 1
ATOM 790 C CA . LEU A 1 104 ? 34.343 8.056 -51.662 1.00 87.81 104 LEU A CA 1
ATOM 791 C C . LEU A 1 104 ? 34.751 7.180 -52.856 1.00 87.81 104 LEU A C 1
ATOM 793 O O . LEU A 1 104 ? 35.314 7.692 -53.822 1.00 87.81 104 LEU A O 1
ATOM 797 N N . LEU A 1 105 ? 34.440 5.880 -52.819 1.00 86.75 105 LEU A N 1
ATOM 798 C CA . LEU A 1 105 ? 34.733 4.961 -53.924 1.00 86.75 105 LEU A CA 1
ATOM 799 C C . LEU A 1 105 ? 33.936 5.301 -55.191 1.00 86.75 105 LEU A C 1
ATOM 801 O O . LEU A 1 105 ? 34.507 5.306 -56.280 1.00 86.75 105 LE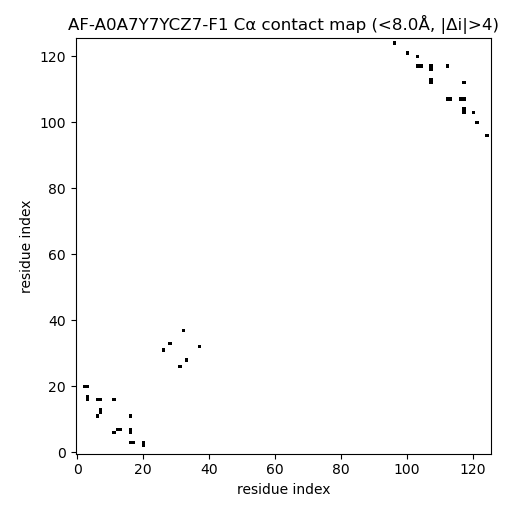U A O 1
ATOM 805 N N . ILE A 1 106 ? 32.643 5.619 -55.061 1.00 89.44 106 ILE A N 1
ATOM 806 C CA . ILE A 1 106 ? 31.794 6.024 -56.195 1.00 89.44 106 ILE A CA 1
ATOM 807 C C . ILE A 1 106 ? 32.322 7.316 -56.827 1.00 89.44 106 ILE A C 1
ATOM 809 O O . ILE A 1 106 ? 32.448 7.393 -58.048 1.00 89.44 106 ILE A O 1
ATOM 813 N N . LEU A 1 107 ? 32.677 8.314 -56.013 1.00 85.75 107 LEU A N 1
ATOM 814 C CA . LEU A 1 107 ? 33.239 9.573 -56.506 1.00 85.75 107 LEU A CA 1
ATOM 815 C C . LEU A 1 107 ? 34.588 9.366 -57.198 1.00 85.75 107 LEU A C 1
ATOM 817 O O . LEU A 1 107 ? 34.815 9.931 -58.265 1.00 85.75 107 LEU A O 1
ATOM 821 N N . ALA A 1 108 ? 35.465 8.532 -56.636 1.00 85.56 108 ALA A N 1
ATOM 822 C CA . ALA A 1 108 ? 36.748 8.219 -57.255 1.00 85.56 108 ALA A CA 1
ATOM 823 C C . ALA A 1 108 ? 36.575 7.534 -58.620 1.00 85.56 108 ALA A C 1
ATOM 825 O O . ALA A 1 108 ? 37.252 7.911 -59.577 1.00 85.56 108 ALA A O 1
ATOM 826 N N . ALA A 1 109 ? 35.632 6.589 -58.722 1.00 86.06 109 ALA A N 1
ATOM 827 C CA . ALA A 1 109 ? 35.293 5.924 -59.978 1.00 86.06 109 ALA A CA 1
ATOM 828 C C . ALA A 1 109 ? 34.705 6.897 -61.015 1.00 86.06 109 ALA A C 1
ATOM 830 O O . ALA A 1 109 ? 35.068 6.825 -62.186 1.00 86.06 109 ALA A O 1
ATOM 831 N N . ALA A 1 110 ? 33.845 7.831 -60.595 1.00 87.12 110 ALA A N 1
ATOM 832 C CA . ALA A 1 110 ? 33.246 8.829 -61.483 1.00 87.12 110 ALA A CA 1
ATOM 833 C C . ALA A 1 110 ? 34.248 9.898 -61.962 1.00 87.12 110 ALA A C 1
ATOM 835 O O . ALA A 1 110 ? 34.148 10.366 -63.093 1.00 87.12 110 ALA A O 1
ATOM 836 N N . ALA A 1 111 ? 35.212 10.286 -61.121 1.00 84.50 111 ALA A N 1
ATOM 837 C CA . ALA A 1 111 ? 36.174 11.353 -61.412 1.00 84.50 111 ALA A CA 1
ATOM 838 C C . ALA A 1 111 ? 37.508 10.865 -62.012 1.00 84.50 111 ALA A C 1
ATOM 840 O O . ALA A 1 111 ? 38.362 11.690 -62.332 1.00 84.50 111 ALA A O 1
ATOM 841 N N . GLY A 1 112 ? 37.733 9.549 -62.125 1.00 81.06 112 GLY A N 1
ATOM 842 C CA . GLY A 1 112 ? 39.032 8.991 -62.530 1.00 81.06 112 GLY A CA 1
ATOM 843 C C . GLY A 1 112 ? 40.161 9.305 -61.537 1.00 81.06 112 GLY A C 1
ATOM 844 O O . GLY A 1 112 ? 41.321 9.435 -61.928 1.00 81.06 112 GLY A O 1
ATOM 845 N N . ALA A 1 113 ? 39.824 9.490 -60.257 1.00 73.50 113 ALA A N 1
ATOM 846 C CA . ALA A 1 113 ? 40.763 9.945 -59.237 1.00 73.50 113 ALA A CA 1
ATOM 847 C C . ALA A 1 113 ? 41.812 8.871 -58.890 1.00 73.50 113 ALA A C 1
ATOM 849 O O . ALA A 1 113 ? 41.499 7.686 -58.769 1.00 73.50 113 ALA A O 1
ATOM 850 N N . SER A 1 114 ? 43.062 9.296 -58.674 1.00 68.25 114 SER A N 1
ATOM 851 C CA . SER A 1 114 ? 44.161 8.419 -58.257 1.00 68.25 114 SER A CA 1
ATOM 852 C C . SER A 1 114 ? 44.030 7.979 -56.790 1.00 68.25 114 SER A C 1
ATOM 854 O O . SER A 1 114 ? 43.393 8.640 -55.964 1.00 68.25 114 SER A O 1
ATOM 856 N N . SER A 1 115 ? 44.681 6.868 -56.437 1.00 69.19 115 SER A N 1
ATOM 857 C CA . SER A 1 115 ? 44.658 6.258 -55.096 1.00 69.19 115 SER A CA 1
ATOM 858 C C . SER A 1 115 ? 45.009 7.215 -53.941 1.00 69.19 115 SER A C 1
ATOM 860 O O . SER A 1 115 ? 44.545 7.012 -52.818 1.00 69.19 115 SER A O 1
ATOM 862 N N . GLY A 1 116 ? 45.769 8.288 -54.198 1.00 73.12 116 GLY A N 1
ATOM 863 C CA . GLY A 1 116 ? 46.155 9.287 -53.193 1.00 73.12 116 GLY A CA 1
ATOM 864 C C . GLY A 1 116 ? 44.999 10.145 -52.655 1.00 73.12 116 GLY A C 1
ATOM 865 O O . GLY A 1 116 ? 44.982 10.475 -51.466 1.00 73.12 116 GLY A O 1
ATOM 866 N N . LEU A 1 117 ? 44.000 10.464 -53.488 1.00 70.38 117 LEU A N 1
ATOM 867 C CA . LEU A 1 117 ? 42.809 11.217 -53.063 1.00 70.38 117 LEU A CA 1
ATOM 868 C C . LEU A 1 117 ? 41.890 10.355 -52.186 1.00 70.38 117 LEU A C 1
ATOM 870 O O . LEU A 1 117 ? 41.407 10.818 -51.153 1.00 70.38 117 LEU A O 1
ATOM 874 N N . VAL A 1 118 ? 41.736 9.073 -52.536 1.00 80.19 118 VAL A N 1
ATOM 875 C CA . VAL A 1 118 ? 40.982 8.090 -51.738 1.00 80.19 118 VAL A CA 1
ATOM 876 C C . VAL A 1 118 ? 41.632 7.899 -50.365 1.00 80.19 118 VAL A C 1
ATOM 878 O O . VAL A 1 118 ? 40.958 8.004 -49.342 1.00 80.19 118 VAL A O 1
ATOM 881 N N . ALA A 1 119 ? 42.956 7.709 -50.324 1.00 79.44 119 ALA A N 1
ATOM 882 C CA . ALA A 1 119 ? 43.702 7.555 -49.076 1.00 79.44 119 ALA A CA 1
ATOM 883 C C . ALA A 1 119 ? 43.591 8.783 -48.154 1.00 79.44 119 ALA A C 1
ATOM 885 O O . ALA A 1 119 ? 43.539 8.636 -46.934 1.00 79.44 119 ALA A O 1
ATOM 886 N N . SER A 1 120 ? 43.526 9.990 -48.724 1.00 81.31 120 SER A N 1
ATOM 887 C CA . SER A 1 120 ? 43.365 11.229 -47.953 1.00 81.31 120 SER A CA 1
ATOM 888 C C . SER A 1 120 ? 41.963 11.353 -47.350 1.00 81.31 120 SER A C 1
ATOM 890 O O . SER A 1 120 ? 41.840 11.742 -46.194 1.00 81.31 120 SER A O 1
ATOM 892 N N . GLY A 1 121 ? 40.916 10.948 -48.079 1.00 79.06 121 GLY A N 1
ATOM 893 C CA . GLY A 1 121 ? 39.542 10.905 -47.562 1.00 79.06 121 GLY A CA 1
ATOM 894 C C . GLY A 1 121 ? 39.356 9.902 -46.417 1.00 79.06 121 GLY A C 1
ATOM 895 O O . GLY A 1 121 ? 38.682 10.204 -45.436 1.00 79.06 121 GLY A O 1
ATOM 896 N N . LEU A 1 122 ? 40.012 8.738 -46.486 1.00 81.69 122 LEU A N 1
ATOM 897 C CA . LEU A 1 122 ? 39.966 7.726 -45.421 1.00 81.69 122 LEU A CA 1
ATOM 898 C C . LEU A 1 122 ? 40.607 8.184 -44.098 1.00 81.69 122 LEU A C 1
ATOM 900 O O . LEU A 1 122 ? 40.182 7.723 -43.043 1.00 81.69 122 LEU A O 1
ATOM 904 N N . LYS A 1 123 ? 41.575 9.113 -44.121 1.00 80.88 123 LYS A N 1
ATOM 905 C CA . LYS A 1 123 ? 42.180 9.678 -42.896 1.00 80.88 123 LYS A CA 1
ATOM 906 C C . LYS A 1 123 ? 41.207 10.511 -42.057 1.00 80.88 123 LYS A C 1
ATOM 908 O O . LYS A 1 123 ? 41.472 10.733 -40.887 1.00 80.88 123 LYS A O 1
ATOM 913 N N . TYR A 1 124 ? 40.092 10.960 -42.630 1.00 76.12 124 TYR A N 1
ATOM 914 C CA . TYR A 1 124 ? 39.046 11.669 -41.887 1.00 76.12 124 TYR A CA 1
ATOM 915 C C . TYR A 1 124 ? 38.054 10.719 -41.185 1.00 76.12 124 TYR A C 1
ATOM 917 O O . TYR A 1 124 ? 37.140 11.188 -40.515 1.00 76.12 124 TYR A O 1
ATOM 925 N N . LEU A 1 125 ? 38.211 9.395 -41.345 1.00 72.50 125 LEU A N 1
ATOM 926 C CA . LEU A 1 125 ? 37.367 8.358 -40.727 1.00 72.50 125 LEU A CA 1
ATOM 927 C C . LEU A 1 125 ? 38.015 7.651 -39.521 1.00 72.50 125 LEU A C 1
ATOM 929 O O . LEU A 1 125 ? 37.336 6.853 -38.859 1.00 72.50 125 LEU A O 1
ATOM 933 N N . SER A 1 126 ? 39.312 7.886 -39.287 1.00 64.31 126 SER A N 1
ATOM 934 C CA . SER A 1 126 ? 40.078 7.405 -38.126 1.00 64.31 126 SER A CA 1
ATOM 935 C C . SER A 1 126 ? 39.917 8.342 -36.943 1.00 64.31 126 SER A C 1
ATOM 937 O O . SER A 1 126 ? 39.641 7.822 -35.842 1.00 64.31 126 SER A O 1
#

pLDDT: mean 92.89, std 7.87, range [64.31, 98.81]

Secondary structure (DSSP, 8-state):
-HHHHHHHHTT--HHHHHHHHHHHHHHHHHTSPPHHHHHHHHHHHHHHHHHHHHHHHHHHHHHHHHHHHHHHHHHHHHHHHHHHHHHHHHHHHHHHHHHHHHHHHHHHHHHT--HHHHHHHHTT--

Radius of gyration: 47.83 Å; Cα contacts (8 Å, |Δi|>4): 23; chains: 1; bounding box: 89×21×122 Å

Foldseek 3Di:
DVQLVVCVVVVNDNVVSVVVVVVVVVCCVPPDDDPVNVVVVVVVVVVVVVVVVVVVVVVVVVVVVVVVVVVVVVVVVVVVVVVVVVVVVVVVLVVVLVVQLVVLVVVCVVVVNDPVSSVVSVVVSD

Sequence (126 aa):
MAIYKALVASNVPEQHATAVIEAVEKEMTSVLASKSDVLEFRRELKADVTTLKADNAVLRSELKADTAMLRAELKADITELQKSIVTLGSKMDVLSKNLTIRLLLILAAAAGASSGLVASGLKYLS

Mean predicted aligned error: 8.65 Å